Protein AF-A0A7V2WN62-F1 (afdb_monomer_lite)

Foldseek 3Di:
DFPDFFKKKFDAVVVLVCQLCVVPVVLVVLQQPQQFKKQAWDPDPVDDTDHIDGGHQWDQDPPPRDIDGDDDPPPPRMDGPPDPSSVVSVVSSVVCSVDPPRIDIDDDDPPDDDDDQPTDMDTDDGHFDPDPVGDDDDDDDDDPDGDDDD

Secondary structure (DSSP, 8-state):
--SEE--EEEE-HHHHHHHHHHH-HHHHHHHTSTTSEEE--B--TTS--B--EEE-SEEE-TTT--EEE------TT-EEPS-HHHHHHHHHHHHHHHH-TT-EEE-PPTT-----SS-EEEE--EE--SSGGG---------SSPPPP-

pLDDT: mean 90.04, std 8.92, range [52.44, 98.62]

Radius of gyration: 17.62 Å; chains: 1; bounding box: 37×38×49 Å

Structure (mmCIF, N/CA/C/O backbone):
data_AF-A0A7V2WN62-F1
#
_entry.id   AF-A0A7V2WN62-F1
#
loop_
_atom_site.group_PDB
_atom_site.id
_atom_site.type_symbol
_atom_site.label_atom_id
_atom_site.label_alt_id
_atom_site.label_comp_id
_atom_site.label_asym_id
_atom_site.label_entity_id
_atom_site.label_seq_id
_atom_site.pdbx_PDB_ins_code
_atom_site.Cartn_x
_atom_site.Cartn_y
_atom_site.Cartn_z
_atom_site.occupancy
_atom_site.B_iso_or_equiv
_atom_site.auth_seq_id
_atom_site.auth_comp_id
_atom_site.auth_asym_id
_atom_site.auth_atom_id
_atom_site.pdbx_PDB_model_num
ATOM 1 N N . ASP A 1 1 ? 15.268 -2.296 -21.389 1.00 71.69 1 ASP A N 1
ATOM 2 C CA . ASP A 1 1 ? 14.871 -1.664 -20.103 1.00 71.69 1 ASP A CA 1
ATOM 3 C C . ASP A 1 1 ? 14.811 -0.154 -20.306 1.00 71.69 1 ASP A C 1
ATOM 5 O O . ASP A 1 1 ? 15.328 0.315 -21.306 1.00 71.69 1 ASP A O 1
ATOM 9 N N . ALA A 1 2 ? 14.133 0.602 -19.433 1.00 79.00 2 ALA A N 1
ATOM 10 C CA . ALA A 1 2 ? 13.966 2.047 -19.651 1.00 79.00 2 ALA A CA 1
ATOM 11 C C . ALA A 1 2 ? 15.307 2.789 -19.559 1.00 79.00 2 ALA A C 1
ATOM 13 O O . ALA A 1 2 ? 16.109 2.507 -18.663 1.00 79.00 2 ALA A O 1
ATOM 14 N N . SER A 1 3 ? 15.514 3.799 -20.407 1.00 80.25 3 SER A N 1
ATOM 15 C CA . SER A 1 3 ? 16.749 4.597 -20.407 1.00 80.25 3 SER A CA 1
ATOM 16 C C . SER A 1 3 ? 16.929 5.356 -19.082 1.00 80.25 3 SER A C 1
ATOM 18 O O . SER A 1 3 ? 17.977 5.266 -18.439 1.00 80.25 3 SER A O 1
ATOM 20 N N . LYS A 1 4 ? 15.860 5.989 -18.577 1.00 84.19 4 LYS A N 1
ATOM 21 C CA . LYS A 1 4 ? 15.821 6.712 -17.293 1.00 84.19 4 LYS A CA 1
ATOM 22 C C . LYS A 1 4 ? 14.593 6.327 -16.466 1.00 84.19 4 LYS A C 1
ATOM 24 O O . LYS A 1 4 ? 13.511 6.133 -17.013 1.00 84.19 4 LYS A O 1
ATOM 29 N N . GLY A 1 5 ? 14.760 6.271 -15.142 1.00 88.31 5 GLY A N 1
ATOM 30 C CA . GLY A 1 5 ? 13.690 5.932 -14.201 1.00 88.31 5 GLY A CA 1
ATOM 31 C C . GLY A 1 5 ? 13.229 4.479 -14.321 1.00 88.31 5 GLY A C 1
ATOM 32 O O . GLY A 1 5 ? 13.986 3.604 -14.746 1.00 88.31 5 GLY A O 1
ATOM 33 N N . GLY A 1 6 ? 11.979 4.214 -13.940 1.00 89.50 6 GLY A N 1
ATOM 34 C CA . GLY A 1 6 ? 11.385 2.873 -14.008 1.00 89.50 6 GLY A CA 1
ATOM 35 C C . GLY A 1 6 ? 11.842 1.944 -12.883 1.00 89.50 6 GLY A C 1
ATOM 36 O O . GLY A 1 6 ? 11.674 0.722 -12.984 1.00 89.50 6 GLY A O 1
ATOM 37 N N . GLU A 1 7 ? 12.406 2.539 -11.835 1.00 93.50 7 GLU A N 1
ATOM 38 C CA . GLU A 1 7 ? 12.749 1.896 -10.574 1.00 93.50 7 GLU A CA 1
ATOM 39 C C . GLU A 1 7 ? 11.487 1.372 -9.904 1.00 93.50 7 GLU A C 1
ATOM 41 O O . GLU A 1 7 ? 10.455 2.044 -9.880 1.00 93.50 7 GLU A O 1
ATOM 46 N N . SER A 1 8 ? 11.577 0.142 -9.412 1.00 93.69 8 SER A N 1
ATOM 47 C CA . SER A 1 8 ? 10.549 -0.468 -8.581 1.00 93.69 8 SER A CA 1
ATOM 48 C C . SER A 1 8 ? 10.892 -0.180 -7.132 1.00 93.69 8 SER A C 1
ATOM 50 O O . SER A 1 8 ? 12.042 -0.350 -6.730 1.00 93.69 8 SER A O 1
ATOM 52 N N . GLU A 1 9 ? 9.894 0.235 -6.370 1.00 95.25 9 GLU A N 1
ATOM 53 C CA . GLU A 1 9 ? 10.025 0.478 -4.938 1.00 95.25 9 GLU A CA 1
ATOM 54 C C . GLU A 1 9 ? 9.139 -0.524 -4.222 1.00 95.25 9 GLU A C 1
ATOM 56 O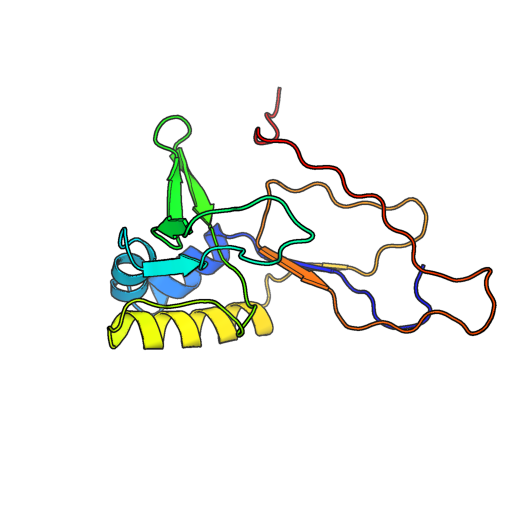 O . GLU A 1 9 ? 7.982 -0.688 -4.617 1.00 95.25 9 GLU A O 1
ATOM 61 N N . LEU A 1 10 ? 9.682 -1.212 -3.221 1.00 95.38 10 LEU A N 1
ATOM 62 C CA . LEU A 1 10 ? 8.986 -2.257 -2.484 1.00 95.38 10 LEU A CA 1
ATOM 63 C C . LEU A 1 10 ? 9.145 -2.044 -0.986 1.00 95.38 10 LEU A C 1
ATOM 65 O O . LEU A 1 10 ? 10.247 -1.778 -0.514 1.00 95.38 10 LEU A O 1
ATOM 69 N N . LEU A 1 11 ? 8.054 -2.210 -0.247 1.00 96.06 11 LEU A N 1
ATOM 70 C CA . LEU A 1 11 ? 8.070 -2.196 1.209 1.00 96.06 11 LEU A CA 1
ATOM 71 C C . LEU A 1 11 ? 7.259 -3.372 1.744 1.00 96.06 11 LEU A C 1
ATOM 73 O O . LEU A 1 11 ? 6.152 -3.646 1.269 1.00 96.06 11 LEU A O 1
ATOM 77 N N . ASP A 1 12 ? 7.809 -4.053 2.744 1.00 95.00 12 ASP A N 1
ATOM 78 C CA . ASP A 1 12 ? 7.081 -5.092 3.458 1.00 95.00 12 ASP A CA 1
ATOM 79 C C . ASP A 1 12 ? 5.894 -4.470 4.227 1.00 95.00 12 ASP A C 1
ATOM 81 O O . ASP A 1 12 ? 6.088 -3.506 4.980 1.00 95.00 12 ASP A O 1
ATOM 85 N N . PRO A 1 13 ? 4.661 -4.984 4.058 1.00 94.88 13 PRO A N 1
ATOM 86 C CA . PRO A 1 13 ? 3.511 -4.555 4.846 1.00 94.88 13 PRO A CA 1
ATOM 87 C C . PRO A 1 13 ? 3.722 -4.595 6.364 1.00 94.88 13 PRO A C 1
ATOM 89 O O . PRO A 1 13 ? 3.176 -3.746 7.067 1.00 94.88 13 PRO A O 1
ATOM 92 N N . GLU A 1 14 ? 4.511 -5.538 6.880 1.00 95.94 14 GLU A N 1
ATOM 93 C CA . GLU A 1 14 ? 4.796 -5.654 8.312 1.00 95.94 14 GLU A CA 1
ATOM 94 C C . GLU A 1 14 ? 5.659 -4.494 8.813 1.00 95.94 14 GLU A C 1
ATOM 96 O O . GLU A 1 14 ? 5.427 -3.986 9.908 1.00 95.94 14 GLU A O 1
ATOM 101 N N . ILE A 1 15 ? 6.584 -3.987 7.989 1.00 97.38 15 ILE A N 1
ATOM 102 C CA . ILE A 1 15 ? 7.340 -2.772 8.318 1.00 97.38 15 ILE A CA 1
ATOM 103 C C . ILE A 1 15 ? 6.377 -1.590 8.426 1.00 97.38 15 ILE A C 1
ATOM 105 O O . ILE A 1 15 ? 6.398 -0.878 9.428 1.00 97.38 15 ILE A O 1
ATOM 109 N N . ALA A 1 16 ? 5.490 -1.404 7.442 1.00 97.50 16 ALA A N 1
ATOM 110 C CA . ALA A 1 16 ? 4.501 -0.325 7.472 1.00 97.50 16 ALA A CA 1
ATOM 111 C C . ALA A 1 16 ? 3.577 -0.417 8.702 1.00 97.50 16 ALA A C 1
ATOM 113 O O . ALA A 1 16 ? 3.291 0.600 9.336 1.00 97.50 16 ALA A O 1
ATOM 114 N N . TYR A 1 17 ? 3.153 -1.632 9.064 1.00 97.94 17 TYR A N 1
ATOM 115 C CA . TYR A 1 17 ? 2.387 -1.899 10.280 1.00 97.94 17 TYR A CA 1
ATOM 116 C C . TYR A 1 17 ? 3.163 -1.493 11.539 1.00 97.94 17 TYR A C 1
ATOM 118 O O . TYR A 1 17 ? 2.639 -0.752 12.367 1.00 97.94 17 TYR A O 1
ATOM 126 N N . ILE A 1 18 ? 4.420 -1.927 11.674 1.00 98.44 18 ILE A N 1
ATOM 127 C CA . ILE A 1 18 ? 5.264 -1.597 12.829 1.00 98.44 18 ILE A CA 1
ATOM 128 C C . ILE A 1 18 ? 5.435 -0.080 12.945 1.00 98.44 18 ILE A C 1
ATOM 130 O O . ILE A 1 18 ? 5.216 0.458 14.024 1.00 98.44 18 ILE A O 1
ATOM 134 N N . ARG A 1 19 ? 5.724 0.628 11.842 1.00 98.50 19 ARG A N 1
ATOM 135 C CA . ARG A 1 19 ? 5.850 2.098 11.862 1.00 98.50 19 ARG A CA 1
ATOM 136 C C . ARG A 1 19 ? 4.583 2.787 12.357 1.00 98.50 19 ARG A C 1
ATOM 138 O O . ARG A 1 19 ? 4.675 3.683 13.185 1.00 98.50 19 ARG A O 1
ATOM 145 N N . LEU A 1 20 ? 3.415 2.382 11.855 1.00 98.56 20 LEU A N 1
ATOM 146 C CA . LEU A 1 20 ? 2.134 2.953 12.281 1.00 98.56 20 LEU A CA 1
ATOM 147 C C . LEU A 1 20 ? 1.861 2.684 13.761 1.00 98.56 20 LEU A C 1
ATOM 149 O O . LEU A 1 20 ? 1.445 3.592 14.472 1.00 98.56 20 LEU A O 1
ATOM 153 N N . ARG A 1 21 ? 2.102 1.451 14.214 1.00 98.44 21 ARG A N 1
ATOM 154 C CA . ARG A 1 21 ? 1.894 1.044 15.606 1.00 98.44 21 ARG A CA 1
ATOM 155 C C . ARG A 1 21 ? 2.808 1.800 16.565 1.00 98.44 21 ARG A C 1
ATOM 157 O O . ARG A 1 21 ? 2.345 2.215 17.621 1.00 98.44 21 ARG A O 1
ATOM 164 N N . ASP A 1 22 ? 4.085 1.921 16.214 1.00 98.62 22 ASP A N 1
ATOM 165 C CA . ASP A 1 22 ? 5.096 2.548 17.064 1.00 98.62 22 ASP A CA 1
ATOM 166 C C . ASP A 1 22 ? 4.877 4.070 17.165 1.00 98.62 22 ASP A C 1
ATOM 168 O O . ASP A 1 22 ? 5.146 4.646 18.215 1.00 98.62 22 ASP A O 1
ATOM 172 N N . GLU A 1 23 ? 4.344 4.708 16.115 1.00 98.56 23 GLU A N 1
ATOM 173 C CA . GLU A 1 23 ? 3.910 6.113 16.152 1.00 98.56 23 GLU A CA 1
ATOM 174 C C . GLU A 1 23 ? 2.663 6.298 17.026 1.00 98.56 23 GLU A C 1
ATOM 176 O O . GLU A 1 23 ? 2.641 7.131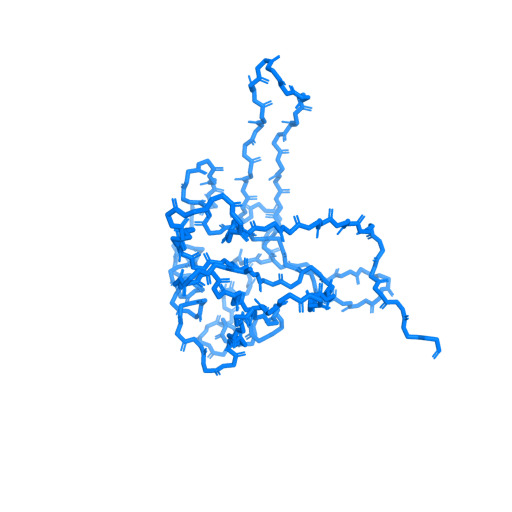 17.930 1.00 98.56 23 GLU A O 1
ATOM 181 N N . ASN A 1 24 ? 1.603 5.532 16.750 1.00 98.50 24 ASN A N 1
ATOM 182 C CA . ASN A 1 24 ? 0.378 5.562 17.535 1.00 98.50 24 ASN A CA 1
ATOM 183 C C . ASN A 1 24 ? -0.400 4.240 17.375 1.00 98.50 24 ASN A C 1
ATOM 185 O O . ASN A 1 24 ? -0.899 3.956 16.281 1.00 98.50 24 ASN A O 1
ATOM 189 N N . PRO A 1 25 ? -0.601 3.442 18.441 1.00 98.12 25 PRO A N 1
ATOM 190 C CA . PRO A 1 25 ? -1.337 2.180 18.346 1.00 98.12 25 PRO A CA 1
ATOM 191 C C . PRO A 1 25 ? -2.785 2.346 17.849 1.00 98.12 25 PRO A C 1
ATOM 193 O O . PRO A 1 25 ? -3.309 1.439 17.194 1.00 98.12 25 PRO A O 1
ATOM 196 N N . ASP A 1 26 ? -3.413 3.509 18.055 1.00 98.56 26 ASP A N 1
ATOM 197 C CA . ASP A 1 26 ? -4.755 3.800 17.536 1.00 98.56 26 ASP A CA 1
ATOM 198 C C . ASP A 1 26 ? -4.789 3.840 16.000 1.00 98.56 26 ASP A C 1
ATOM 200 O O . ASP A 1 26 ? -5.832 3.589 15.389 1.00 98.56 26 ASP A O 1
ATOM 204 N N . PHE A 1 27 ? -3.651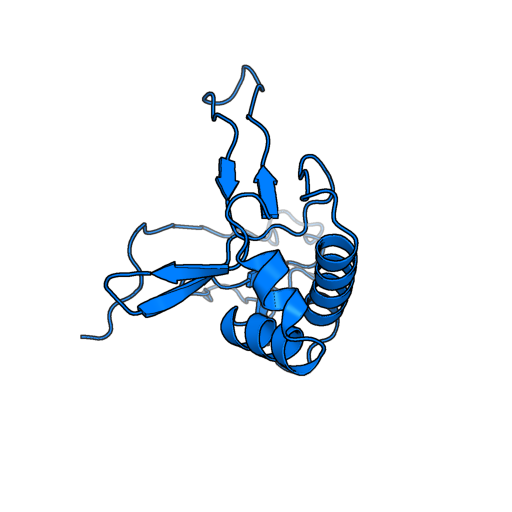 4.086 15.339 1.00 98.62 27 PHE A N 1
ATOM 205 C CA . PHE A 1 27 ? -3.557 4.009 13.881 1.00 98.62 27 PHE A CA 1
ATOM 206 C C . PHE A 1 27 ? -3.801 2.593 13.375 1.00 98.62 27 PHE A C 1
ATOM 208 O O . PHE A 1 27 ? -4.461 2.421 12.349 1.00 98.62 27 PHE A O 1
ATOM 215 N N . ILE A 1 28 ? -3.330 1.576 14.099 1.00 98.25 28 ILE A N 1
ATOM 216 C CA . ILE A 1 28 ? -3.616 0.183 13.754 1.00 98.25 28 ILE A CA 1
ATOM 217 C C . ILE A 1 28 ? -5.093 -0.121 13.964 1.00 98.25 28 ILE A C 1
ATOM 219 O O . ILE A 1 28 ? -5.719 -0.674 13.063 1.00 98.25 28 ILE A O 1
ATOM 223 N N . ALA A 1 29 ? -5.680 0.300 15.086 1.00 97.88 29 ALA A N 1
ATOM 224 C CA . ALA A 1 29 ? -7.111 0.113 15.325 1.00 97.88 29 ALA A CA 1
ATOM 225 C C . ALA A 1 29 ? -7.967 0.762 14.218 1.00 97.88 29 ALA A C 1
ATOM 227 O O . ALA A 1 29 ? -8.928 0.162 13.730 1.00 97.88 29 ALA A O 1
ATOM 228 N N . ALA A 1 30 ? -7.590 1.960 13.762 1.00 98.25 30 ALA A N 1
ATOM 229 C CA . ALA A 1 30 ? -8.251 2.631 12.649 1.00 98.25 30 ALA A CA 1
ATOM 230 C C . ALA A 1 30 ? -8.064 1.890 11.316 1.00 98.25 30 ALA A C 1
ATOM 232 O O . ALA A 1 30 ? -9.031 1.691 10.578 1.00 98.25 30 ALA A O 1
ATOM 233 N N . MET A 1 31 ? -6.843 1.440 11.019 1.00 97.94 31 MET A N 1
ATOM 234 C CA . MET A 1 31 ? -6.509 0.752 9.770 1.00 97.94 31 MET A CA 1
ATOM 235 C C . MET A 1 31 ? -7.021 -0.693 9.710 1.00 97.94 31 MET A C 1
ATOM 237 O O . MET A 1 31 ? -7.238 -1.201 8.615 1.00 97.94 31 MET A O 1
ATOM 241 N N . MET A 1 32 ? -7.268 -1.352 10.841 1.00 97.75 32 MET A N 1
ATOM 242 C CA . MET A 1 32 ? -7.888 -2.685 10.910 1.00 97.75 32 MET A CA 1
ATOM 243 C C . MET A 1 32 ? -9.418 -2.631 10.996 1.00 97.75 32 MET A C 1
ATOM 245 O O . MET A 1 32 ? -10.080 -3.668 11.041 1.00 97.75 32 MET A O 1
ATOM 249 N N . HIS A 1 33 ? -10.021 -1.440 11.007 1.00 98.12 33 HIS A N 1
ATOM 250 C CA . HIS A 1 33 ? -11.471 -1.334 11.071 1.00 98.12 33 HIS A CA 1
ATOM 251 C C . HIS A 1 33 ? -12.132 -1.935 9.812 1.00 98.12 33 HIS A C 1
ATOM 253 O O . HIS A 1 33 ? -11.737 -1.577 8.701 1.00 98.12 33 HIS A O 1
ATOM 259 N N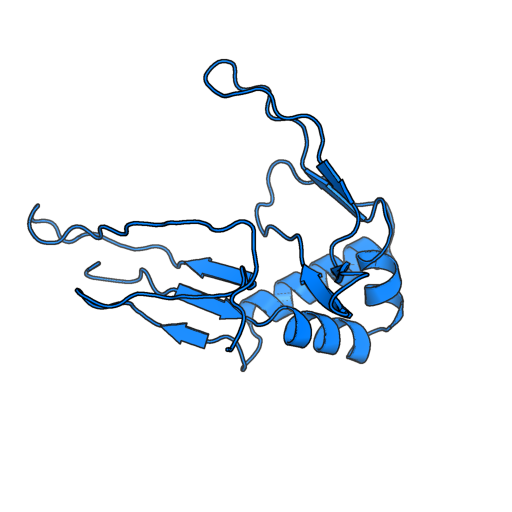 . PRO A 1 34 ? -13.216 -2.733 9.921 1.00 97.00 34 PRO A N 1
ATOM 260 C CA . PRO A 1 34 ? -13.859 -3.397 8.774 1.00 97.00 34 PRO A CA 1
ATOM 261 C C . PRO A 1 34 ? -14.372 -2.465 7.666 1.00 97.00 34 PRO A C 1
ATOM 263 O O . PRO A 1 34 ? -14.713 -2.909 6.576 1.00 97.00 34 PRO A O 1
ATOM 266 N N . LYS A 1 35 ? -14.464 -1.163 7.948 1.00 96.56 35 LYS A N 1
ATOM 267 C CA . LYS A 1 35 ? -14.877 -0.114 7.002 1.00 96.56 35 LYS A CA 1
ATOM 268 C C . LYS A 1 35 ? -13.810 0.970 6.806 1.00 96.56 35 LYS A C 1
ATOM 270 O O . LYS A 1 35 ? -14.164 2.090 6.466 1.00 96.56 35 LYS A O 1
ATOM 275 N N . ALA A 1 36 ? -12.539 0.684 7.102 1.00 96.94 36 ALA A N 1
ATOM 276 C CA . ALA A 1 36 ? -11.454 1.667 7.025 1.00 96.94 36 ALA A CA 1
ATOM 277 C C . ALA A 1 36 ? -11.321 2.276 5.621 1.00 96.94 36 ALA A C 1
ATOM 279 O O . ALA A 1 36 ? -11.141 3.488 5.484 1.00 96.94 36 ALA A O 1
ATOM 280 N N . MET A 1 37 ? -11.442 1.440 4.585 1.00 95.75 37 MET A N 1
ATOM 281 C CA . MET A 1 37 ? -11.255 1.841 3.195 1.00 95.75 37 MET A CA 1
ATOM 282 C C . MET A 1 37 ? -12.295 1.197 2.271 1.00 95.75 37 MET A C 1
ATOM 284 O O . MET A 1 37 ? -12.577 -0.001 2.347 1.00 95.75 37 MET A O 1
ATOM 288 N N . ILE A 1 38 ? -12.813 1.994 1.339 1.00 94.81 38 ILE A N 1
ATOM 289 C CA . ILE A 1 38 ? -13.725 1.574 0.277 1.00 94.81 38 ILE A CA 1
ATOM 290 C C . ILE A 1 38 ? -13.076 1.880 -1.070 1.00 94.81 38 ILE A C 1
ATOM 292 O O . ILE A 1 38 ? -12.691 3.016 -1.354 1.00 94.81 38 ILE A O 1
ATOM 296 N N . ILE A 1 39 ? -12.983 0.853 -1.910 1.00 91.62 39 ILE A N 1
ATOM 297 C CA . ILE A 1 39 ? -12.654 0.977 -3.327 1.00 91.62 39 ILE A CA 1
ATOM 298 C C . ILE A 1 39 ? -13.985 0.896 -4.084 1.00 91.62 39 ILE A C 1
ATOM 300 O O . ILE A 1 39 ? -14.520 -0.215 -4.202 1.00 91.62 39 ILE A O 1
ATOM 304 N N . PRO A 1 40 ? -14.526 2.021 -4.589 1.00 90.81 40 PRO A N 1
ATOM 305 C CA . PRO A 1 40 ? -15.824 2.068 -5.243 1.00 90.81 40 PRO A CA 1
ATOM 306 C C . PRO A 1 40 ? -15.910 1.110 -6.424 1.00 90.81 40 PRO A C 1
ATOM 308 O O . PRO A 1 40 ? -14.886 0.697 -6.989 1.00 90.81 40 PRO A O 1
ATOM 311 N N . ALA A 1 41 ? -17.135 0.777 -6.796 1.00 89.94 41 ALA A N 1
ATOM 312 C CA . ALA A 1 41 ? -17.446 -0.075 -7.917 1.00 89.94 41 ALA A CA 1
ATOM 313 C C . ALA A 1 41 ? -16.802 0.437 -9.211 1.00 89.94 41 ALA A C 1
ATOM 315 O O . ALA A 1 41 ? -16.639 1.640 -9.435 1.00 89.94 41 ALA A O 1
ATOM 316 N N . ASN A 1 42 ? -16.409 -0.500 -10.068 1.00 85.19 42 ASN A N 1
ATOM 317 C CA . ASN A 1 42 ? -16.009 -0.166 -11.422 1.00 85.19 42 ASN A CA 1
ATOM 318 C C . ASN A 1 42 ? -17.247 -0.175 -12.322 1.00 85.19 42 ASN A C 1
ATOM 320 O O . ASN A 1 42 ? -17.800 -1.241 -12.586 1.00 85.19 42 ASN A O 1
ATOM 324 N N . ASN A 1 43 ? -17.641 1.012 -12.781 1.00 79.88 43 ASN A N 1
ATOM 325 C CA . ASN A 1 43 ? -18.805 1.226 -13.642 1.00 79.88 43 ASN A CA 1
ATOM 326 C C . ASN A 1 43 ? -18.409 1.522 -15.102 1.00 79.88 43 ASN A C 1
ATOM 328 O O . ASN A 1 43 ? -19.245 2.002 -15.864 1.00 79.88 43 ASN A O 1
ATOM 332 N N . ASP A 1 44 ? -17.145 1.306 -15.498 1.00 84.12 44 ASP A N 1
ATOM 333 C CA . ASP A 1 44 ? -16.743 1.485 -16.899 1.00 84.12 44 ASP A CA 1
ATOM 334 C C . ASP A 1 44 ? -17.402 0.390 -17.762 1.00 84.12 44 ASP A C 1
ATOM 336 O O . ASP A 1 44 ? -17.092 -0.789 -17.566 1.00 84.12 44 ASP A O 1
ATOM 340 N N . PRO A 1 45 ? -18.269 0.752 -18.731 1.00 79.44 45 PRO A N 1
ATOM 341 C CA . PRO A 1 45 ? -19.003 -0.203 -19.564 1.00 79.44 45 PRO A CA 1
ATOM 342 C C . PRO A 1 45 ? -18.104 -1.060 -20.467 1.00 79.44 45 PRO A C 1
ATOM 344 O O . PRO A 1 45 ? -18.578 -2.013 -21.077 1.00 79.44 45 PRO A O 1
ATOM 347 N N . ARG A 1 46 ? -16.810 -0.734 -20.574 1.00 85.81 46 ARG A N 1
ATOM 348 C CA . ARG A 1 46 ? -15.808 -1.508 -21.326 1.00 85.81 46 ARG A CA 1
ATOM 349 C C . ARG A 1 46 ? -15.082 -2.543 -20.465 1.00 85.81 46 ARG A C 1
ATOM 351 O O . ARG A 1 46 ? -14.174 -3.209 -20.956 1.00 85.81 46 ARG A O 1
ATOM 358 N N . SER A 1 47 ? -15.420 -2.638 -19.184 1.00 80.00 47 SER A N 1
ATOM 359 C CA . SER A 1 47 ? -14.801 -3.556 -18.232 1.00 80.00 47 SER A CA 1
ATOM 360 C C . SER A 1 47 ? -15.855 -4.327 -17.454 1.00 80.00 47 SER A C 1
ATOM 362 O O . SER A 1 47 ? -16.975 -3.849 -17.285 1.00 80.00 47 SER A O 1
ATOM 364 N N . ASP A 1 48 ? -15.477 -5.492 -16.936 1.00 85.31 48 ASP A N 1
ATOM 365 C CA . ASP A 1 48 ? -16.363 -6.260 -16.072 1.00 85.31 48 ASP A CA 1
ATOM 366 C C . ASP A 1 48 ? -16.769 -5.442 -14.843 1.00 85.31 48 ASP A C 1
ATOM 36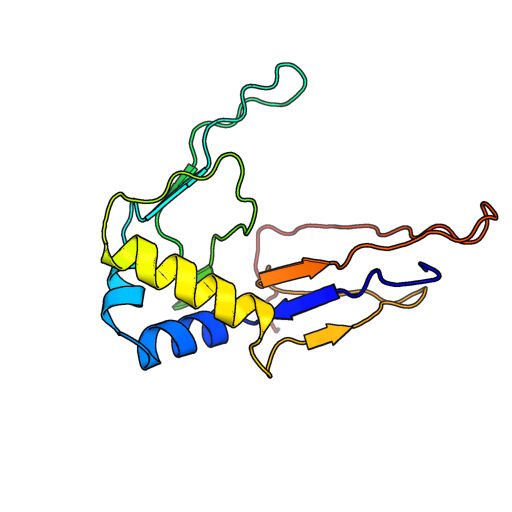8 O O . ASP A 1 48 ? -15.945 -4.781 -14.191 1.00 85.31 48 ASP A O 1
ATOM 372 N N . PHE A 1 49 ? -18.058 -5.521 -14.519 1.00 87.00 49 PHE A N 1
ATOM 373 C CA . PHE A 1 49 ? -18.599 -4.898 -13.327 1.00 87.00 49 PHE A CA 1
ATOM 374 C C . PHE A 1 49 ? -17.918 -5.475 -12.082 1.00 87.00 49 PHE A C 1
ATOM 376 O O . PHE A 1 49 ? -17.905 -6.686 -11.854 1.00 87.00 49 PHE A O 1
ATOM 383 N N . ARG A 1 50 ? -17.385 -4.587 -11.241 1.00 87.12 50 ARG A N 1
ATOM 384 C CA . ARG A 1 50 ? -16.867 -4.931 -9.913 1.00 87.12 50 ARG A CA 1
ATOM 385 C C . ARG A 1 50 ? -17.630 -4.103 -8.888 1.00 87.12 50 ARG A C 1
ATOM 387 O O . ARG A 1 50 ? -17.570 -2.883 -9.012 1.00 87.12 50 ARG A O 1
ATOM 394 N N . PRO A 1 51 ? -18.267 -4.703 -7.870 1.00 91.75 51 PRO A N 1
ATOM 395 C CA . PRO A 1 51 ? -18.939 -3.942 -6.823 1.00 91.75 51 PRO A CA 1
ATOM 396 C C . PRO A 1 51 ? -17.933 -3.196 -5.933 1.00 91.75 51 PRO A C 1
ATOM 398 O O . PRO A 1 51 ? -16.709 -3.369 -6.041 1.00 91.75 51 PRO A O 1
ATOM 401 N N . ASP A 1 52 ? -18.459 -2.378 -5.024 1.00 93.38 52 ASP A N 1
ATOM 402 C CA . ASP A 1 52 ? -17.672 -1.766 -3.958 1.00 93.38 52 ASP A CA 1
ATOM 403 C C . ASP A 1 52 ? -16.886 -2.835 -3.190 1.00 93.38 52 ASP A C 1
ATOM 405 O O . ASP A 1 52 ? -17.413 -3.873 -2.791 1.00 93.38 52 ASP A O 1
ATOM 409 N N . SER A 1 53 ? -15.603 -2.567 -2.960 1.00 92.94 53 SER A N 1
ATOM 410 C CA . SER A 1 53 ? -14.767 -3.378 -2.082 1.00 92.94 53 SER A CA 1
ATOM 411 C C . SER A 1 53 ? -14.517 -2.595 -0.804 1.00 92.94 53 SER A C 1
ATOM 413 O O . SER A 1 53 ? -13.700 -1.674 -0.778 1.00 92.94 53 SER A O 1
ATOM 415 N N . ILE A 1 54 ? -15.215 -2.968 0.261 1.00 95.56 54 ILE A N 1
ATOM 416 C CA . ILE A 1 54 ? -15.125 -2.365 1.596 1.00 95.56 54 ILE A CA 1
ATOM 417 C C . ILE A 1 54 ? -14.254 -3.269 2.467 1.00 95.56 54 ILE A C 1
ATOM 419 O O . ILE A 1 54 ? -14.287 -4.488 2.294 1.00 95.56 54 ILE A O 1
ATOM 423 N N . GLY A 1 55 ? -13.425 -2.712 3.343 1.00 96.19 55 GLY A N 1
ATOM 424 C CA . GLY A 1 55 ? -12.663 -3.532 4.280 1.00 96.19 55 GLY A CA 1
ATOM 425 C C . GLY A 1 55 ? -11.614 -2.779 5.089 1.00 96.19 55 GLY A C 1
ATOM 426 O O . GLY A 1 55 ? -11.447 -1.563 4.921 1.00 96.19 55 GLY A O 1
ATOM 427 N N . PRO A 1 56 ? -10.897 -3.514 5.950 1.00 97.31 56 PRO A N 1
ATOM 428 C CA . PRO A 1 56 ? -9.730 -2.999 6.652 1.00 97.31 56 PRO A CA 1
ATOM 429 C C . PRO A 1 56 ? -8.559 -2.796 5.688 1.00 97.31 56 PRO A C 1
ATOM 431 O O . PRO A 1 56 ? -8.519 -3.411 4.632 1.00 97.31 56 PRO A O 1
ATOM 434 N N . VAL A 1 57 ? -7.596 -1.943 6.027 1.00 96.62 57 VAL A N 1
ATOM 435 C CA . VAL A 1 57 ? -6.308 -1.844 5.321 1.00 96.62 57 VAL A CA 1
ATOM 436 C C . VAL A 1 57 ? -5.386 -2.990 5.714 1.00 96.62 57 VAL A C 1
ATOM 438 O O . VAL A 1 57 ? -4.772 -3.575 4.827 1.00 96.62 57 VAL A O 1
ATOM 441 N N . PHE A 1 58 ? -5.322 -3.331 7.003 1.00 96.88 58 PHE A N 1
ATOM 442 C CA . PHE A 1 58 ? -4.576 -4.482 7.516 1.00 96.88 58 PHE A CA 1
ATOM 443 C C . PHE A 1 58 ? -5.521 -5.578 7.991 1.00 96.88 58 PHE A C 1
ATOM 445 O O . PHE A 1 58 ? -6.487 -5.305 8.698 1.00 96.88 58 PHE A O 1
ATOM 452 N N . GLU A 1 59 ? -5.212 -6.821 7.651 1.00 95.31 59 GLU A N 1
ATOM 453 C CA . GLU A 1 59 ? -5.977 -7.991 8.071 1.00 95.31 59 GLU A CA 1
ATOM 454 C C . GLU A 1 59 ? -5.035 -9.171 8.285 1.00 95.31 59 GLU A C 1
ATOM 456 O O . GLU A 1 59 ? -4.153 -9.421 7.466 1.00 95.31 59 GLU A O 1
ATOM 461 N N . THR A 1 60 ? -5.211 -9.902 9.380 1.00 94.38 60 THR A N 1
ATOM 462 C CA . THR A 1 60 ? -4.502 -11.162 9.616 1.00 94.38 60 THR A CA 1
ATOM 463 C C . THR A 1 60 ? -5.273 -12.303 8.976 1.00 94.38 60 THR A C 1
ATOM 465 O O . THR A 1 60 ? -6.459 -12.477 9.259 1.00 94.38 60 THR A O 1
ATOM 468 N N . ASP A 1 61 ? -4.606 -13.101 8.150 1.00 90.31 61 ASP A N 1
ATOM 469 C CA . ASP A 1 61 ? -5.193 -14.330 7.633 1.00 90.31 61 ASP A CA 1
ATOM 470 C C . ASP A 1 61 ? -5.465 -15.311 8.792 1.00 90.31 61 ASP A C 1
ATOM 472 O O . ASP A 1 61 ? -4.537 -15.639 9.535 1.00 90.31 61 ASP A O 1
ATOM 476 N N . PRO A 1 62 ? -6.706 -15.791 8.981 1.00 89.94 62 PRO A N 1
ATOM 477 C CA . PRO A 1 62 ? -7.063 -16.584 10.157 1.00 89.94 62 PRO A CA 1
ATOM 478 C C . PRO A 1 62 ? -6.471 -18.000 10.153 1.00 89.94 62 PRO A C 1
ATOM 480 O O . PRO A 1 62 ? -6.464 -18.646 11.198 1.00 89.94 62 PRO A O 1
ATOM 483 N N . VAL A 1 63 ? -5.998 -18.501 9.005 1.00 89.31 63 VAL A N 1
ATOM 484 C CA . VAL A 1 63 ? -5.450 -19.861 8.879 1.00 89.31 63 VAL A CA 1
ATOM 485 C C . VAL A 1 63 ? -3.933 -19.856 9.055 1.00 89.31 63 VAL A C 1
ATOM 487 O O . VAL A 1 63 ? -3.392 -20.641 9.826 1.00 89.31 63 VAL A O 1
ATOM 490 N N . SER A 1 64 ? -3.245 -18.968 8.342 1.00 88.69 64 SER A N 1
ATOM 491 C CA . SER A 1 64 ? -1.782 -18.868 8.312 1.00 88.69 64 SER A CA 1
ATOM 492 C C . SER A 1 64 ? -1.209 -17.868 9.317 1.00 88.69 64 SER A C 1
ATOM 494 O O . SER A 1 64 ? -0.017 -17.916 9.609 1.00 88.69 64 SER A O 1
ATOM 496 N N . GLY A 1 65 ? -2.022 -16.942 9.834 1.00 90.62 65 GLY A N 1
ATOM 497 C CA . GLY A 1 65 ? -1.582 -15.867 10.728 1.00 90.62 65 GLY A CA 1
ATOM 498 C C . GLY A 1 65 ? -0.825 -14.731 10.031 1.00 90.62 65 GLY A C 1
ATOM 499 O O . GLY A 1 65 ? -0.415 -13.781 10.695 1.00 90.62 65 GLY A O 1
ATOM 500 N N . HIS A 1 66 ? -0.634 -14.790 8.709 1.00 90.50 66 HIS A N 1
ATOM 501 C CA . HIS A 1 66 ? 0.102 -13.762 7.975 1.00 90.50 66 HIS A CA 1
ATOM 502 C C . HIS A 1 66 ? -0.649 -12.433 7.918 1.00 90.50 66 HIS A C 1
ATOM 504 O O . HIS A 1 66 ? -1.862 -12.395 7.692 1.00 90.50 66 HIS A O 1
ATOM 510 N N . LEU A 1 67 ? 0.094 -11.329 8.025 1.00 92.94 67 LEU A N 1
ATOM 511 C CA . LEU A 1 67 ? -0.455 -10.001 7.798 1.00 92.94 67 LEU A CA 1
ATOM 512 C C . LEU A 1 67 ? -0.634 -9.749 6.296 1.00 92.94 67 LEU A C 1
ATOM 514 O O . LEU A 1 67 ? 0.293 -9.862 5.486 1.00 92.94 67 LEU A O 1
ATOM 518 N N . ASN A 1 68 ? -1.848 -9.365 5.929 1.00 91.88 68 ASN A N 1
ATOM 519 C CA . ASN A 1 68 ? -2.200 -8.874 4.612 1.00 91.88 68 ASN A CA 1
ATOM 520 C C . ASN A 1 68 ? -2.475 -7.379 4.681 1.00 91.88 68 ASN A C 1
ATOM 522 O O . ASN A 1 68 ? -3.054 -6.873 5.643 1.00 91.88 68 ASN A O 1
ATOM 526 N N . MET A 1 69 ? -2.088 -6.678 3.618 1.00 93.06 69 MET A N 1
ATOM 527 C CA . MET A 1 69 ? -2.386 -5.265 3.462 1.00 93.06 69 MET A CA 1
ATOM 528 C C . MET A 1 69 ? -3.080 -5.019 2.133 1.00 93.06 69 MET A C 1
ATOM 530 O O . MET A 1 69 ? -2.509 -5.231 1.061 1.00 93.06 69 MET A O 1
ATOM 534 N N . ARG A 1 70 ? -4.313 -4.522 2.196 1.00 91.31 70 ARG A N 1
ATOM 535 C CA . ARG A 1 70 ? -5.009 -3.979 1.032 1.00 91.31 70 ARG A CA 1
ATOM 536 C C . ARG A 1 70 ? -4.864 -2.470 1.032 1.00 91.31 70 ARG A C 1
ATOM 538 O O . ARG A 1 70 ? -5.486 -1.753 1.807 1.00 91.31 70 ARG A O 1
ATOM 545 N N . TYR A 1 71 ? -4.045 -1.974 0.122 1.00 89.88 71 TYR A N 1
ATOM 546 C CA . TYR A 1 71 ? -3.784 -0.550 0.027 1.00 89.88 71 TYR A CA 1
ATOM 547 C C . TYR A 1 71 ? -3.569 -0.129 -1.417 1.00 89.88 71 TYR A C 1
ATOM 549 O O . TYR A 1 71 ? -3.033 -0.869 -2.243 1.00 89.88 71 TYR A O 1
ATOM 557 N N . THR A 1 72 ? -3.973 1.099 -1.718 1.00 83.69 72 THR A N 1
ATOM 558 C CA . THR A 1 72 ? -3.580 1.768 -2.946 1.00 83.69 72 THR A CA 1
ATOM 559 C C . THR A 1 72 ? -3.330 3.242 -2.669 1.00 83.69 72 THR A C 1
ATOM 561 O O . THR A 1 72 ? -4.153 3.920 -2.063 1.00 83.69 72 THR A O 1
ATOM 564 N N . ALA A 1 73 ? -2.197 3.748 -3.158 1.00 79.06 73 ALA A N 1
ATOM 565 C CA . ALA A 1 73 ? -1.868 5.172 -3.111 1.00 79.06 73 ALA A CA 1
ATOM 566 C C . ALA A 1 73 ? -2.644 5.993 -4.160 1.00 79.06 73 ALA A C 1
ATOM 568 O O . ALA A 1 73 ? -2.422 7.194 -4.308 1.00 79.06 73 ALA A O 1
ATOM 569 N N . ARG A 1 74 ? -3.533 5.360 -4.942 1.00 77.19 74 ARG A N 1
ATOM 570 C CA . ARG A 1 74 ? -4.373 6.070 -5.908 1.00 77.19 74 ARG A CA 1
ATOM 571 C C . ARG A 1 74 ? -5.320 6.989 -5.141 1.00 77.19 74 ARG A C 1
ATOM 573 O O . ARG A 1 74 ? -6.216 6.531 -4.448 1.00 77.19 74 ARG A O 1
ATOM 580 N N . SER A 1 75 ? -5.115 8.293 -5.293 1.00 66.81 75 SER A N 1
ATOM 581 C CA . SER A 1 75 ? -5.935 9.331 -4.658 1.00 66.81 75 SER A CA 1
ATOM 582 C C . SER A 1 75 ? -7.342 9.421 -5.246 1.00 66.81 75 SER A C 1
ATOM 584 O O . SER A 1 75 ? -8.276 9.846 -4.572 1.00 66.81 75 SER A O 1
ATOM 586 N N . ARG A 1 76 ? -7.507 9.013 -6.508 1.00 69.81 76 ARG A N 1
ATOM 587 C CA . ARG A 1 76 ? -8.808 8.972 -7.174 1.00 69.81 76 ARG A CA 1
ATOM 588 C C . ARG A 1 76 ? -9.535 7.689 -6.796 1.00 69.81 76 ARG A C 1
ATOM 590 O O . ARG A 1 76 ? -8.971 6.604 -6.927 1.00 69.81 76 ARG A O 1
ATOM 597 N N . ASN A 1 77 ? -10.803 7.834 -6.423 1.00 82.44 77 ASN A N 1
ATOM 598 C CA . ASN A 1 77 ? -11.732 6.731 -6.181 1.00 82.44 77 ASN A CA 1
ATOM 599 C C . ASN A 1 77 ? -11.328 5.841 -4.995 1.00 82.44 77 ASN A C 1
ATOM 601 O O . ASN A 1 77 ? -11.411 4.624 -5.098 1.00 82.44 77 ASN A O 1
ATOM 605 N N . ILE A 1 78 ? -10.887 6.427 -3.879 1.00 91.50 78 ILE A N 1
ATOM 606 C CA . ILE A 1 78 ? -10.789 5.725 -2.592 1.00 91.50 78 ILE A CA 1
ATOM 607 C C . ILE A 1 78 ? -11.519 6.552 -1.547 1.00 91.50 78 ILE A C 1
ATOM 609 O O . ILE A 1 78 ? -11.191 7.721 -1.338 1.00 91.50 78 ILE A O 1
ATOM 613 N N . ILE A 1 79 ? -12.502 5.941 -0.896 1.00 94.00 79 ILE A N 1
ATOM 614 C CA . ILE A 1 79 ? -13.239 6.559 0.203 1.00 94.00 79 ILE A CA 1
ATOM 615 C C . ILE A 1 79 ? -12.677 5.977 1.495 1.00 94.00 79 ILE A C 1
ATOM 617 O O . ILE A 1 79 ? -12.585 4.761 1.655 1.00 94.00 79 ILE A O 1
ATOM 621 N N . TRP A 1 80 ? -12.267 6.856 2.397 1.00 95.19 80 TRP A N 1
ATOM 622 C CA . TRP A 1 80 ? -11.767 6.487 3.716 1.00 95.19 80 TRP A CA 1
ATOM 623 C C . TRP A 1 80 ? -12.879 6.665 4.741 1.00 95.19 80 TRP A C 1
ATOM 625 O O . TRP A 1 80 ? -13.761 7.503 4.550 1.00 95.19 80 TRP A O 1
ATOM 635 N N . ARG A 1 81 ? -12.834 5.890 5.826 1.00 96.75 81 ARG A N 1
ATOM 636 C CA . ARG A 1 81 ? -13.696 6.134 6.983 1.00 96.75 81 ARG A CA 1
ATOM 637 C C . ARG A 1 81 ? -13.519 7.579 7.454 1.00 96.75 81 ARG A C 1
ATOM 639 O O . ARG A 1 81 ? -12.386 8.024 7.638 1.00 96.75 81 ARG A O 1
ATOM 646 N N . ASP A 1 82 ? -14.632 8.280 7.645 1.00 96.00 82 ASP A N 1
ATOM 647 C CA . ASP A 1 82 ? -14.642 9.652 8.152 1.00 96.00 82 ASP A CA 1
ATOM 648 C C . ASP A 1 82 ? -14.383 9.647 9.661 1.00 96.00 82 ASP A C 1
ATOM 650 O O . ASP A 1 82 ? -15.287 9.539 10.487 1.00 96.00 82 ASP A O 1
ATOM 654 N N . ASP A 1 83 ? -13.102 9.610 10.000 1.00 96.06 83 ASP A N 1
ATOM 655 C CA . ASP A 1 83 ? -12.602 9.524 11.361 1.00 96.06 83 ASP A CA 1
ATOM 656 C C . ASP A 1 83 ? -11.245 10.255 11.434 1.00 96.06 83 ASP A C 1
ATOM 658 O O . ASP A 1 83 ? -10.365 10.009 10.590 1.00 96.06 83 ASP A O 1
ATOM 662 N N . PRO A 1 84 ? -11.037 11.149 12.422 1.00 97.88 84 PRO A N 1
ATOM 663 C CA . PRO A 1 84 ? -9.789 11.894 12.560 1.00 97.88 84 PRO A CA 1
ATOM 664 C C . PRO A 1 84 ? -8.555 10.996 12.673 1.00 97.88 84 PRO A C 1
ATOM 666 O O . PRO A 1 84 ? -7.504 11.337 12.125 1.00 97.88 84 PRO A O 1
ATOM 669 N N . VAL A 1 85 ? -8.668 9.845 13.346 1.00 98.38 85 VAL A N 1
ATOM 670 C CA . VAL A 1 85 ? -7.546 8.908 13.513 1.00 98.38 85 VAL A CA 1
ATOM 671 C C . VAL A 1 85 ? -7.212 8.233 12.182 1.00 98.38 85 VAL A C 1
ATOM 673 O O . VAL A 1 85 ? -6.048 8.178 11.797 1.00 98.38 85 VAL A O 1
ATOM 676 N N . THR A 1 86 ? -8.223 7.813 11.416 1.00 97.69 86 THR A N 1
ATOM 677 C CA . THR A 1 86 ? -8.053 7.247 10.063 1.00 97.69 86 THR A CA 1
ATOM 678 C C . THR A 1 86 ? -7.335 8.230 9.136 1.00 97.69 86 THR A C 1
ATOM 680 O O . THR A 1 86 ? -6.434 7.844 8.388 1.00 97.69 86 THR A O 1
ATOM 683 N N . THR A 1 87 ? -7.687 9.516 9.205 1.00 96.56 87 THR A N 1
ATOM 684 C CA . THR A 1 87 ? -7.048 10.558 8.389 1.00 96.56 87 THR A CA 1
ATOM 685 C C . THR A 1 87 ? -5.578 10.753 8.761 1.00 96.56 87 THR A C 1
ATOM 687 O O . THR A 1 87 ? -4.730 10.816 7.868 1.00 96.56 87 THR A O 1
ATOM 690 N N . GLN A 1 88 ? -5.261 10.804 10.057 1.00 98.25 88 GLN A N 1
ATOM 691 C CA . GLN A 1 88 ? -3.884 10.915 10.550 1.00 98.25 88 GLN A CA 1
ATOM 692 C C . GLN A 1 88 ? -3.048 9.689 10.173 1.00 98.25 88 GLN A C 1
ATOM 694 O O . GLN A 1 88 ? -1.984 9.838 9.571 1.00 98.25 88 GLN A O 1
ATOM 699 N N . ALA A 1 89 ? -3.576 8.487 10.412 1.00 98.12 89 ALA A N 1
ATOM 700 C CA . ALA A 1 89 ? -2.935 7.228 10.053 1.00 98.12 89 ALA A CA 1
ATOM 701 C C . ALA A 1 89 ? -2.648 7.144 8.544 1.00 98.12 89 ALA A C 1
ATOM 703 O O . ALA A 1 89 ? -1.570 6.717 8.134 1.00 98.12 89 ALA A O 1
ATOM 704 N N . ARG A 1 90 ? -3.578 7.601 7.692 1.00 96.06 90 ARG A N 1
ATOM 705 C CA . ARG A 1 90 ? -3.378 7.653 6.234 1.00 96.06 90 ARG A CA 1
ATOM 706 C C . ARG A 1 90 ? -2.247 8.603 5.847 1.00 96.06 90 ARG A C 1
ATOM 708 O O . ARG A 1 90 ? -1.433 8.266 4.983 1.00 96.06 90 ARG A O 1
ATOM 715 N N . SER A 1 91 ? -2.212 9.789 6.448 1.00 96.06 91 SER A N 1
ATOM 716 C CA . SER A 1 91 ? -1.161 10.778 6.193 1.00 96.06 91 SER A CA 1
ATOM 717 C C . SER A 1 91 ? 0.206 10.249 6.628 1.00 96.06 91 SER A C 1
ATOM 719 O O . SER A 1 91 ? 1.154 10.313 5.847 1.00 96.06 91 SER A O 1
ATOM 721 N N . PHE A 1 92 ? 0.290 9.636 7.811 1.00 98.12 92 PHE A N 1
ATOM 722 C CA . PHE A 1 92 ? 1.520 9.020 8.305 1.00 98.12 92 PHE A CA 1
ATOM 723 C C . PHE A 1 92 ? 1.978 7.857 7.418 1.00 98.12 92 PHE A C 1
ATOM 725 O O . PHE A 1 92 ? 3.126 7.831 6.979 1.00 98.12 92 PHE A O 1
ATOM 732 N N . LEU A 1 93 ? 1.069 6.945 7.052 1.00 96.81 93 LEU A N 1
ATOM 733 C CA . LEU A 1 93 ? 1.370 5.852 6.125 1.00 96.81 93 LEU A CA 1
ATOM 734 C C . LEU A 1 93 ? 1.905 6.381 4.787 1.00 96.81 93 LEU A C 1
ATOM 736 O O . LEU A 1 93 ? 2.849 5.827 4.235 1.00 96.81 93 LEU A O 1
ATOM 740 N N . THR A 1 94 ? 1.340 7.474 4.272 1.00 94.88 94 THR A N 1
ATOM 741 C CA . THR A 1 94 ? 1.825 8.096 3.031 1.00 94.88 94 THR A CA 1
ATOM 742 C C . THR A 1 94 ? 3.274 8.569 3.172 1.00 94.88 94 THR A C 1
ATOM 744 O O . THR A 1 94 ? 4.072 8.348 2.262 1.00 94.88 94 THR A O 1
ATOM 747 N N . ALA A 1 95 ? 3.637 9.157 4.315 1.00 96.25 95 ALA A N 1
ATOM 748 C CA . ALA A 1 95 ? 5.010 9.572 4.595 1.00 96.25 95 ALA A CA 1
ATOM 749 C C . ALA A 1 95 ? 5.969 8.374 4.727 1.00 96.25 95 ALA A C 1
ATOM 751 O O . ALA A 1 95 ? 7.069 8.421 4.172 1.00 96.25 95 ALA A O 1
ATOM 752 N N . VAL A 1 96 ? 5.542 7.287 5.385 1.00 96.69 96 VAL A N 1
ATOM 753 C CA . VAL A 1 96 ? 6.304 6.026 5.480 1.00 96.69 96 VAL A CA 1
ATOM 754 C C . VAL A 1 96 ? 6.594 5.471 4.087 1.00 96.69 96 VAL A C 1
ATOM 756 O O . VAL A 1 96 ? 7.742 5.190 3.761 1.00 96.69 96 VAL A O 1
ATOM 759 N N . LEU A 1 97 ? 5.583 5.388 3.219 1.00 93.62 97 LEU A N 1
ATOM 760 C CA . LEU A 1 97 ? 5.736 4.828 1.871 1.00 93.62 97 LEU A CA 1
ATOM 761 C C . LEU A 1 97 ? 6.636 5.654 0.947 1.00 93.62 97 LEU A C 1
ATOM 763 O O . LEU A 1 97 ? 7.081 5.145 -0.080 1.00 93.62 97 LEU A O 1
ATOM 767 N N . GLN A 1 98 ? 6.898 6.912 1.289 1.00 93.19 98 GLN A N 1
ATOM 768 C CA . GLN A 1 98 ? 7.813 7.772 0.545 1.00 93.19 98 GLN A CA 1
ATOM 769 C C . GLN A 1 98 ? 9.241 7.695 1.091 1.00 93.19 98 GLN A C 1
ATOM 771 O O . GLN A 1 98 ? 10.192 7.690 0.309 1.00 93.19 98 GLN A O 1
ATOM 776 N N . ASN A 1 99 ? 9.395 7.614 2.415 1.00 95.44 99 ASN A N 1
ATOM 777 C CA . ASN A 1 99 ? 10.654 7.958 3.074 1.00 95.44 99 ASN A CA 1
ATOM 778 C C . ASN A 1 99 ? 11.259 6.843 3.934 1.00 95.44 99 ASN A C 1
ATOM 780 O O . ASN A 1 99 ? 12.369 7.030 4.427 1.00 95.44 99 ASN A O 1
ATOM 784 N N . ASP A 1 100 ? 10.574 5.714 4.147 1.00 97.69 100 ASP A N 1
ATOM 785 C CA . ASP A 1 100 ? 11.113 4.673 5.025 1.00 97.69 100 ASP A CA 1
ATOM 786 C C . ASP A 1 100 ? 12.449 4.126 4.476 1.00 97.69 100 ASP A C 1
ATOM 788 O O . ASP A 1 100 ? 12.542 3.775 3.294 1.00 97.69 100 ASP A O 1
ATOM 792 N N . PRO A 1 101 ? 13.503 4.048 5.309 1.00 97.38 101 PRO A N 1
ATOM 793 C CA . PRO A 1 101 ? 14.820 3.588 4.874 1.00 97.38 101 PRO A CA 1
ATOM 794 C C . PRO A 1 101 ? 14.846 2.115 4.445 1.00 97.38 101 PRO A C 1
ATOM 796 O O . PRO A 1 101 ? 15.789 1.701 3.777 1.00 97.38 101 PRO A O 1
ATOM 799 N N . LEU A 1 102 ? 13.837 1.321 4.816 1.00 97.56 102 LEU A N 1
ATOM 800 C CA . LEU A 1 102 ? 13.721 -0.086 4.432 1.00 97.56 102 LEU A CA 1
ATOM 801 C C . LEU A 1 102 ? 12.991 -0.287 3.098 1.00 97.56 102 LEU A C 1
ATOM 803 O O . LEU A 1 102 ? 12.780 -1.428 2.686 1.00 97.56 102 LEU A O 1
ATOM 807 N N . ILE A 1 103 ? 12.614 0.792 2.401 1.00 97.00 103 ILE A N 1
ATOM 808 C CA . ILE A 1 103 ? 12.092 0.672 1.041 1.00 97.00 103 ILE A CA 1
ATOM 809 C C . ILE A 1 103 ? 13.207 0.163 0.123 1.00 97.00 103 ILE A C 1
ATOM 811 O O . ILE A 1 103 ? 14.214 0.835 -0.111 1.00 97.00 103 ILE A O 1
ATOM 815 N N . VAL A 1 104 ? 12.995 -1.015 -0.456 1.00 96.00 104 VAL A N 1
ATOM 816 C CA . VAL A 1 104 ? 13.896 -1.596 -1.449 1.00 96.00 104 VAL A CA 1
ATOM 817 C C . VAL A 1 104 ? 13.650 -0.912 -2.784 1.00 96.00 104 VAL A C 1
ATOM 819 O O . VAL A 1 104 ? 12.549 -0.982 -3.330 1.00 96.00 104 VAL A O 1
ATOM 822 N N . ARG A 1 105 ? 14.689 -0.274 -3.330 1.00 95.25 105 ARG A N 1
ATOM 823 C CA . ARG A 1 105 ? 14.650 0.390 -4.638 1.00 95.25 105 ARG A CA 1
ATOM 824 C C . ARG A 1 105 ? 15.513 -0.369 -5.627 1.00 95.25 105 ARG A C 1
ATOM 826 O O . ARG A 1 105 ? 16.699 -0.576 -5.384 1.00 95.25 105 ARG A O 1
ATOM 833 N N . HIS A 1 106 ? 14.922 -0.786 -6.744 1.00 93.88 106 HIS A N 1
ATOM 834 C CA . HIS A 1 106 ? 15.644 -1.541 -7.765 1.00 93.88 106 HIS A CA 1
ATOM 835 C C . HIS A 1 106 ? 15.194 -1.196 -9.183 1.00 93.88 106 HIS A C 1
ATOM 837 O O . HIS A 1 106 ? 14.015 -1.320 -9.536 1.00 93.88 106 HIS A O 1
ATOM 843 N N . LYS A 1 107 ? 16.150 -0.820 -10.039 1.00 91.81 107 LYS A N 1
ATOM 844 C CA . LYS A 1 107 ? 15.931 -0.704 -11.484 1.00 91.81 107 LYS A CA 1
ATOM 845 C C . LYS A 1 107 ? 16.207 -2.054 -12.141 1.00 91.81 107 LYS A C 1
ATOM 847 O O . LYS A 1 107 ? 17.354 -2.482 -12.248 1.00 91.81 107 LYS A O 1
ATOM 852 N N . LEU A 1 108 ? 15.144 -2.712 -12.596 1.00 91.44 108 LEU A N 1
ATOM 853 C CA . LEU A 1 108 ? 15.250 -3.997 -13.287 1.00 91.44 108 LEU A CA 1
ATOM 854 C C . LEU A 1 108 ? 16.008 -3.857 -14.610 1.00 91.44 108 LEU A C 1
ATOM 856 O O . LEU A 1 108 ? 15.661 -3.013 -15.439 1.00 91.44 108 LEU A O 1
ATOM 860 N N . LYS A 1 109 ? 16.991 -4.736 -14.813 1.00 89.38 109 LYS A N 1
ATOM 861 C CA . LYS A 1 109 ? 17.665 -4.954 -16.100 1.00 89.38 109 LYS A CA 1
ATOM 862 C C . LYS A 1 109 ? 16.948 -6.037 -16.909 1.00 89.38 109 LYS A C 1
ATOM 864 O O . LYS A 1 109 ? 16.159 -6.809 -16.365 1.00 89.38 109 LYS A O 1
ATOM 869 N N . SER A 1 110 ? 17.246 -6.115 -18.207 1.00 88.06 110 SER A N 1
ATOM 870 C CA . SER A 1 110 ? 16.754 -7.210 -19.054 1.00 88.06 110 SER A CA 1
ATOM 871 C C . SER A 1 110 ? 17.092 -8.576 -18.440 1.00 88.06 110 SER A C 1
ATOM 873 O O . SER A 1 110 ? 18.191 -8.773 -17.922 1.00 88.06 110 SER A O 1
ATOM 875 N N . GLY A 1 111 ? 16.125 -9.495 -18.452 1.00 91.12 111 GLY A N 1
ATOM 876 C CA . GLY A 1 111 ? 16.239 -10.820 -17.832 1.00 91.12 111 GLY A CA 1
ATOM 877 C C . GLY A 1 111 ? 16.005 -10.865 -16.315 1.00 91.12 111 GLY A C 1
ATOM 878 O O . GLY A 1 111 ? 15.966 -11.954 -15.753 1.00 91.12 111 GLY A O 1
ATOM 879 N N . GLN A 1 112 ? 15.817 -9.725 -15.641 1.00 93.31 112 GLN A N 1
ATOM 880 C CA . GLN A 1 112 ? 15.481 -9.690 -14.214 1.00 93.31 112 GLN A CA 1
ATOM 881 C C . GLN A 1 112 ? 13.970 -9.621 -13.977 1.00 93.31 112 GLN A C 1
ATOM 883 O O . GLN A 1 112 ? 13.215 -9.056 -14.770 1.00 93.31 112 GLN A O 1
ATOM 888 N N . GLY A 1 113 ? 13.539 -10.138 -12.828 1.00 91.31 113 GLY A N 1
ATOM 889 C CA . GLY A 1 113 ? 12.157 -10.077 -12.369 1.00 91.31 113 GLY A CA 1
ATOM 890 C C . GLY A 1 113 ? 12.074 -9.936 -10.855 1.00 91.31 113 GLY A C 1
ATOM 891 O O . GLY A 1 113 ? 13.072 -10.058 -10.148 1.00 91.31 113 GLY A O 1
ATOM 892 N N . ILE A 1 114 ? 10.865 -9.670 -10.369 1.00 91.38 114 ILE A N 1
ATOM 893 C CA . ILE A 1 114 ? 10.554 -9.609 -8.941 1.00 91.38 114 ILE A CA 1
ATOM 894 C C . ILE A 1 114 ? 9.442 -10.612 -8.671 1.00 91.38 114 ILE A C 1
ATOM 896 O O . ILE A 1 114 ? 8.418 -10.602 -9.355 1.00 91.38 114 ILE A O 1
ATOM 900 N N . ILE A 1 115 ? 9.645 -11.443 -7.654 1.00 90.81 115 ILE A N 1
ATOM 901 C CA . ILE A 1 115 ? 8.621 -12.316 -7.086 1.00 90.81 115 ILE A CA 1
ATOM 902 C C . ILE A 1 115 ? 8.362 -11.811 -5.671 1.00 90.81 115 ILE A C 1
ATOM 904 O O . ILE A 1 115 ? 9.300 -11.588 -4.910 1.00 90.81 115 ILE A O 1
ATOM 908 N N . SER A 1 116 ? 7.097 -11.587 -5.329 1.00 89.06 116 SER A N 1
ATOM 909 C CA . SER A 1 116 ? 6.717 -11.125 -3.998 1.00 89.06 116 SER A CA 1
ATOM 910 C C . SER A 1 116 ? 5.332 -11.628 -3.613 1.00 89.06 116 SER A C 1
ATOM 912 O O . SER A 1 116 ? 4.479 -11.865 -4.470 1.00 89.06 116 SER A O 1
ATOM 914 N N . ASN A 1 117 ? 5.087 -11.731 -2.306 1.00 88.81 117 ASN A N 1
ATOM 915 C CA . ASN A 1 117 ? 3.781 -12.059 -1.732 1.00 88.81 117 ASN A CA 1
ATOM 916 C C . ASN A 1 117 ? 2.845 -10.836 -1.732 1.00 88.81 117 ASN A C 1
ATOM 918 O O . ASN A 1 117 ? 2.291 -10.464 -0.703 1.00 88.81 117 ASN A O 1
ATOM 922 N N . ASN A 1 118 ? 2.711 -10.181 -2.892 1.00 85.44 118 ASN A N 1
ATOM 923 C CA . ASN A 1 118 ? 1.899 -8.976 -3.091 1.00 85.44 118 ASN A CA 1
ATOM 924 C C . ASN A 1 118 ? 2.204 -7.852 -2.075 1.00 85.44 118 ASN A C 1
ATOM 926 O O . ASN A 1 118 ? 1.298 -7.203 -1.555 1.00 85.44 118 ASN A O 1
ATOM 930 N N . VAL A 1 119 ? 3.494 -7.626 -1.804 1.00 89.69 119 VAL A N 1
ATOM 931 C CA . VAL A 1 119 ? 3.967 -6.533 -0.935 1.00 89.69 119 VAL A CA 1
ATOM 932 C C . VAL A 1 119 ? 3.610 -5.162 -1.516 1.00 89.69 119 VAL A C 1
ATOM 934 O O . VAL A 1 119 ? 3.276 -5.047 -2.703 1.00 89.69 119 VAL A O 1
ATOM 937 N N . LEU A 1 120 ? 3.710 -4.104 -0.707 1.00 90.00 120 LEU A N 1
ATOM 938 C CA . LEU A 1 120 ? 3.523 -2.739 -1.194 1.00 90.00 120 LEU A CA 1
ATOM 939 C C . LEU A 1 120 ? 4.565 -2.454 -2.262 1.00 90.00 120 LEU A C 1
ATOM 941 O O . LEU A 1 120 ? 5.757 -2.642 -2.036 1.00 90.00 120 LEU A O 1
ATOM 945 N N . HIS A 1 121 ? 4.109 -2.020 -3.431 1.00 90.75 121 HIS A N 1
ATOM 946 C CA . HIS A 1 121 ? 5.006 -1.707 -4.524 1.00 90.75 121 HIS A CA 1
ATOM 947 C C . HIS A 1 121 ? 4.487 -0.557 -5.372 1.00 90.75 121 HIS A C 1
ATOM 949 O O . HIS A 1 121 ? 3.283 -0.398 -5.594 1.00 90.75 121 HIS A O 1
ATOM 955 N N . ASN A 1 122 ? 5.418 0.224 -5.897 1.00 91.50 122 ASN A N 1
ATOM 956 C CA . ASN A 1 122 ? 5.145 1.211 -6.923 1.00 91.50 122 ASN A CA 1
ATOM 957 C C . ASN A 1 122 ? 6.232 1.139 -8.009 1.00 91.50 122 ASN A C 1
ATOM 959 O O . ASN 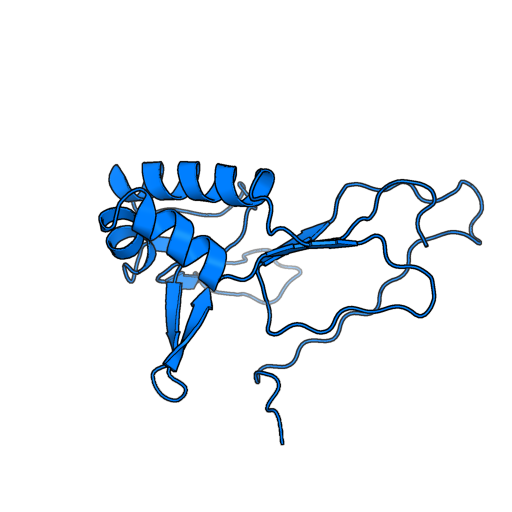A 1 122 ? 7.101 0.262 -8.011 1.00 91.50 122 ASN A O 1
ATOM 963 N N . ARG A 1 123 ? 6.154 2.070 -8.958 1.00 91.19 123 ARG A N 1
ATOM 964 C CA . ARG A 1 123 ? 7.242 2.330 -9.889 1.00 91.19 123 ARG A CA 1
ATOM 965 C C . ARG A 1 123 ? 7.346 3.827 -10.128 1.00 91.19 123 ARG A C 1
ATOM 967 O O . ARG A 1 123 ? 6.318 4.484 -10.319 1.00 91.19 123 ARG A O 1
ATOM 974 N N . THR A 1 124 ? 8.567 4.333 -10.234 1.00 90.69 124 THR A N 1
ATOM 975 C CA . THR A 1 124 ? 8.809 5.703 -10.688 1.00 90.69 124 THR A CA 1
ATOM 976 C C . THR A 1 124 ? 8.369 5.910 -12.148 1.00 90.69 124 THR A C 1
ATOM 978 O O . THR A 1 124 ? 8.172 4.962 -12.928 1.00 90.69 124 THR A O 1
ATOM 981 N N . GLY A 1 125 ? 8.170 7.175 -12.531 1.00 88.94 125 GLY A N 1
ATOM 982 C CA . GLY A 1 125 ? 8.031 7.553 -13.939 1.00 88.94 125 GLY A CA 1
ATOM 983 C C . GLY A 1 125 ? 9.284 7.161 -14.728 1.00 88.94 125 GLY A C 1
ATOM 984 O O . GLY A 1 125 ? 10.377 7.086 -14.166 1.00 88.94 125 GLY A O 1
ATOM 985 N N . PHE A 1 126 ? 9.134 6.872 -16.018 1.00 88.06 126 PHE A N 1
ATOM 986 C CA . PHE A 1 126 ? 10.255 6.481 -16.869 1.00 88.06 126 PHE A CA 1
ATOM 987 C C . PHE A 1 126 ? 10.117 7.054 -18.273 1.00 88.06 126 PHE A C 1
ATOM 989 O O . PHE A 1 126 ? 9.026 7.455 -18.676 1.00 88.06 126 PHE A O 1
ATOM 996 N N . ILE A 1 127 ? 11.244 7.096 -18.977 1.00 83.25 127 ILE A N 1
ATOM 997 C CA . ILE A 1 127 ? 11.347 7.534 -20.367 1.00 83.25 127 ILE A CA 1
ATOM 998 C C . ILE A 1 127 ? 11.919 6.359 -21.163 1.00 83.25 127 ILE A C 1
ATOM 1000 O O . ILE A 1 127 ? 12.990 5.841 -20.825 1.00 83.25 127 ILE A O 1
ATOM 1004 N N . ASP A 1 128 ? 11.189 5.916 -22.183 1.00 78.88 128 ASP A N 1
ATOM 1005 C CA . ASP A 1 128 ? 11.719 4.994 -23.191 1.00 78.88 128 ASP A CA 1
ATOM 1006 C C . ASP A 1 128 ? 12.748 5.736 -24.053 1.00 78.88 128 ASP A C 1
ATOM 1008 O O . ASP A 1 128 ? 12.665 6.958 -24.197 1.00 78.88 128 ASP A O 1
ATOM 1012 N N . ALA A 1 129 ? 13.765 5.045 -24.571 1.00 70.56 129 ALA A N 1
ATOM 1013 C CA . ALA A 1 129 ? 14.679 5.717 -25.490 1.00 70.56 129 ALA A CA 1
ATOM 1014 C C . ALA A 1 129 ? 13.999 5.932 -26.858 1.00 70.56 129 ALA A C 1
ATOM 1016 O O . ALA A 1 129 ? 12.962 5.349 -27.165 1.00 70.56 129 ALA A O 1
ATOM 1017 N N . SER A 1 130 ? 14.525 6.885 -27.627 1.00 68.12 130 SER A N 1
ATOM 1018 C CA . SER A 1 130 ? 13.891 7.424 -28.839 1.00 68.12 130 SER A CA 1
ATOM 1019 C C . SER A 1 130 ? 13.828 6.443 -30.016 1.00 68.12 130 SER A C 1
ATOM 1021 O O . SER A 1 130 ? 13.195 6.742 -31.024 1.00 68.12 130 SER A O 1
ATOM 1023 N N . ASP A 1 131 ? 14.501 5.304 -29.905 1.00 66.88 131 ASP A N 1
ATOM 1024 C CA . ASP A 1 131 ? 14.520 4.203 -30.856 1.00 66.88 131 ASP A CA 1
ATOM 1025 C C . ASP A 1 131 ? 13.677 3.019 -30.347 1.00 66.88 131 ASP A C 1
ATOM 1027 O O . ASP A 1 131 ? 13.770 2.606 -29.193 1.00 66.88 131 ASP A O 1
ATOM 1031 N N . ASP A 1 132 ? 12.866 2.423 -31.227 1.00 60.75 132 ASP A N 1
ATOM 1032 C CA . ASP A 1 132 ? 11.914 1.340 -30.897 1.00 60.75 132 ASP A CA 1
ATOM 1033 C C . ASP A 1 132 ? 12.576 0.096 -30.254 1.00 60.75 132 ASP A C 1
ATOM 1035 O O . ASP A 1 132 ? 11.917 -0.740 -29.631 1.00 60.75 132 ASP A O 1
ATOM 1039 N N . SER A 1 133 ? 13.903 -0.022 -30.360 1.00 61.81 133 SER A N 1
ATOM 1040 C CA . SER A 1 133 ? 14.720 -1.093 -29.785 1.00 61.81 133 SER A CA 1
ATOM 1041 C C . SER A 1 133 ? 14.912 -1.023 -28.263 1.00 61.81 133 SER A C 1
ATOM 1043 O O . SER A 1 133 ? 15.507 -1.938 -27.692 1.00 61.81 133 SER A O 1
ATOM 1045 N N . SER A 1 134 ? 14.442 0.029 -27.586 1.00 64.00 134 SER A N 1
ATOM 1046 C CA . SER A 1 134 ? 14.758 0.297 -26.174 1.00 64.00 134 SER A CA 1
ATOM 1047 C C . SER A 1 134 ? 13.531 0.567 -25.287 1.00 64.00 134 SER A C 1
ATOM 1049 O O . SER A 1 134 ? 13.636 1.176 -24.218 1.00 64.00 134 SER A O 1
ATOM 1051 N N . SER A 1 135 ? 12.360 0.062 -25.681 1.00 76.69 135 SER A N 1
ATOM 1052 C CA . SER A 1 135 ? 11.142 0.148 -24.867 1.00 76.69 135 SER A CA 1
ATOM 1053 C C . SER A 1 135 ? 11.182 -0.782 -23.640 1.00 76.69 135 SER A C 1
ATOM 1055 O O . SER A 1 135 ? 11.739 -1.889 -23.652 1.00 76.69 135 SER A O 1
ATOM 1057 N N . ARG A 1 136 ? 10.602 -0.340 -22.515 1.00 82.69 136 ARG A N 1
ATOM 1058 C CA . ARG A 1 136 ? 10.487 -1.170 -21.302 1.00 82.69 136 ARG A CA 1
ATOM 1059 C C . ARG A 1 136 ? 9.263 -2.086 -21.364 1.00 82.69 136 ARG A C 1
ATOM 1061 O O . ARG A 1 136 ? 8.158 -1.677 -21.015 1.00 82.69 136 ARG A O 1
ATOM 1068 N N . LEU A 1 137 ? 9.484 -3.368 -21.645 1.00 86.50 137 LEU A N 1
ATOM 1069 C CA . LEU A 1 137 ? 8.462 -4.413 -21.536 1.00 86.50 137 LEU A CA 1
ATOM 1070 C C . LEU A 1 137 ? 8.570 -5.185 -20.211 1.00 86.50 137 LEU A C 1
ATOM 1072 O O . LEU A 1 137 ? 9.653 -5.621 -19.826 1.00 86.50 137 LEU A O 1
ATOM 1076 N N . LEU A 1 138 ? 7.442 -5.375 -19.518 1.00 88.75 138 LEU A N 1
ATOM 1077 C CA . LEU A 1 138 ? 7.331 -6.274 -18.366 1.00 88.75 138 LEU A CA 1
ATOM 1078 C C . LEU A 1 138 ? 6.116 -7.184 -18.511 1.00 88.75 138 LEU A C 1
ATOM 1080 O O . LEU A 1 138 ? 4.989 -6.708 -18.647 1.00 88.75 138 LEU A O 1
ATOM 1084 N N . TYR A 1 139 ? 6.345 -8.483 -18.361 1.00 91.50 139 TYR A N 1
ATOM 1085 C CA . TYR A 1 139 ? 5.280 -9.460 -18.176 1.00 91.50 139 TYR A CA 1
ATOM 1086 C C . TYR A 1 139 ? 4.945 -9.576 -16.691 1.00 91.50 139 TYR A C 1
ATOM 1088 O O . TYR A 1 139 ? 5.836 -9.577 -15.841 1.00 91.50 139 TYR A O 1
ATOM 1096 N N . ARG A 1 140 ? 3.653 -9.661 -16.365 1.00 92.12 140 ARG A N 1
ATOM 1097 C CA . ARG A 1 140 ? 3.186 -9.804 -14.984 1.00 92.12 140 ARG A CA 1
ATOM 1098 C C . ARG A 1 140 ? 2.185 -10.937 -14.880 1.00 92.12 140 ARG A C 1
ATOM 1100 O O . ARG A 1 140 ? 1.152 -10.911 -15.541 1.00 92.12 140 ARG A O 1
ATOM 1107 N N . ILE A 1 141 ? 2.466 -11.859 -13.971 1.00 92.19 141 ILE A N 1
ATOM 1108 C CA . ILE A 1 141 ? 1.578 -12.954 -13.586 1.00 92.19 141 ILE A CA 1
ATOM 1109 C C . ILE A 1 141 ? 1.160 -12.720 -12.132 1.00 92.19 141 ILE A C 1
ATOM 1111 O O . ILE A 1 141 ? 1.875 -12.066 -11.370 1.00 92.19 141 ILE A O 1
ATOM 1115 N N . ARG A 1 142 ? -0.030 -13.187 -11.759 1.00 90.50 142 ARG A N 1
ATOM 1116 C CA . ARG A 1 142 ? -0.545 -13.121 -10.390 1.00 90.50 142 ARG A CA 1
ATOM 1117 C C . ARG A 1 142 ? -1.065 -14.488 -9.989 1.00 90.50 142 ARG A C 1
ATOM 1119 O O . ARG A 1 142 ? -1.808 -15.100 -10.750 1.00 90.50 142 ARG A O 1
ATOM 1126 N N . TYR A 1 143 ? -0.715 -14.901 -8.782 1.00 89.62 143 TYR A N 1
ATOM 1127 C CA . TYR A 1 143 ? -1.232 -16.102 -8.143 1.00 89.62 143 TYR A CA 1
ATOM 1128 C C . TYR A 1 143 ? -2.154 -15.687 -6.999 1.00 89.62 143 TYR A C 1
ATOM 1130 O O . TYR A 1 143 ? -1.975 -14.618 -6.413 1.00 89.62 143 TYR A O 1
ATOM 1138 N N . LYS A 1 144 ? -3.181 -16.498 -6.732 1.00 85.81 144 LYS A N 1
ATOM 1139 C CA . LYS A 1 144 ? -4.090 -16.266 -5.599 1.00 85.81 144 LYS A CA 1
ATOM 1140 C C . LYS A 1 144 ? -3.453 -16.681 -4.276 1.00 85.81 144 LYS A C 1
ATOM 1142 O O . LYS A 1 144 ? -3.750 -16.090 -3.247 1.00 85.81 144 LYS A O 1
ATOM 1147 N N . GLU A 1 145 ? -2.591 -17.685 -4.331 1.00 85.25 145 GLU A N 1
ATOM 1148 C CA . GLU A 1 145 ? -1.931 -18.263 -3.171 1.00 85.25 145 GLU A CA 1
ATOM 1149 C C . GLU A 1 145 ? -0.580 -17.586 -2.933 1.00 85.25 145 GLU A C 1
ATOM 1151 O O . GLU A 1 145 ? 0.117 -17.190 -3.874 1.00 85.25 145 GLU A O 1
ATOM 1156 N N . ARG A 1 146 ? -0.230 -17.438 -1.652 1.00 84.56 146 ARG A N 1
ATOM 1157 C CA . ARG A 1 146 ? 1.115 -17.036 -1.231 1.00 84.56 146 ARG A CA 1
ATOM 1158 C C . ARG A 1 146 ? 2.126 -18.097 -1.667 1.00 84.56 146 ARG A C 1
ATOM 1160 O O . ARG A 1 146 ? 1.798 -19.276 -1.756 1.00 84.56 146 ARG A O 1
ATOM 1167 N N . VAL A 1 147 ? 3.374 -17.681 -1.876 1.00 83.75 147 VAL A N 1
ATOM 1168 C CA . VAL A 1 147 ? 4.475 -18.627 -2.085 1.00 83.75 147 VAL A CA 1
ATOM 1169 C C . VAL A 1 147 ? 4.681 -19.426 -0.798 1.00 83.75 147 VAL A C 1
ATOM 1171 O O . VAL A 1 147 ? 5.002 -18.844 0.238 1.00 83.75 147 VAL A O 1
ATOM 1174 N N . SER A 1 148 ? 4.509 -20.746 -0.862 1.00 77.62 148 SER A N 1
ATOM 1175 C CA . SER A 1 148 ? 4.900 -21.665 0.206 1.00 77.62 148 SER A CA 1
ATOM 1176 C C . SER A 1 148 ? 6.374 -22.030 0.057 1.00 77.62 148 SER A C 1
ATOM 1178 O O . SER A 1 148 ? 6.820 -22.362 -1.044 1.00 77.62 148 SER A O 1
ATOM 1180 N N . VAL A 1 149 ? 7.127 -22.004 1.153 1.00 66.69 149 VAL A N 1
ATOM 1181 C CA . VAL A 1 149 ? 8.442 -22.651 1.194 1.00 66.69 149 VAL A CA 1
ATOM 1182 C C . VAL A 1 149 ? 8.190 -24.135 1.464 1.00 66.69 149 VAL A C 1
ATOM 1184 O O . VAL A 1 149 ? 7.439 -24.455 2.384 1.00 66.69 149 VAL A O 1
ATOM 1187 N N . ALA A 1 150 ? 8.727 -25.003 0.607 1.00 52.44 150 ALA A N 1
ATOM 1188 C CA . ALA A 1 150 ? 8.666 -26.454 0.778 1.00 52.44 150 ALA A CA 1
ATOM 1189 C C . ALA A 1 150 ? 9.635 -26.929 1.868 1.00 52.44 150 ALA A C 1
ATOM 1191 O O . ALA A 1 150 ? 10.702 -26.286 2.014 1.00 52.44 150 ALA A O 1
#

Sequence (150 aa):
DASKGGESELLDPEIAYIRLRDENPDFIAAMMHPKAMIIPANNDPRSDFRPDSIGPVFETDPVSGHLNMRYTARSRNIIWRDDPVTTQARSFLTAVLQNDPLIVRHKLKSGQGIISNNVLHNRTGFIDASDDSSSRLLYRIRYKERVSVA